Protein AF-A0AA38CRK3-F1 (afdb_monomer)

Structure (mmCIF, N/CA/C/O bac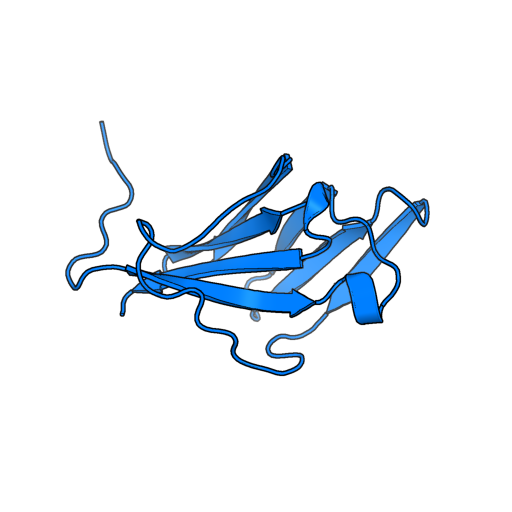kbone):
data_AF-A0AA38CRK3-F1
#
_entry.id   AF-A0AA38CRK3-F1
#
loop_
_atom_site.group_PDB
_atom_site.id
_atom_site.type_symbol
_atom_site.label_atom_id
_atom_site.label_alt_id
_atom_site.label_comp_id
_atom_site.label_asym_id
_atom_site.label_entity_id
_atom_site.label_seq_id
_atom_site.pdbx_PDB_ins_code
_atom_site.Cartn_x
_atom_site.Cartn_y
_atom_site.Cartn_z
_atom_site.occupancy
_atom_site.B_iso_or_equiv
_atom_site.auth_seq_id
_atom_site.auth_comp_id
_atom_site.auth_asym_id
_atom_site.auth_atom_id
_atom_site.pdbx_PDB_model_num
ATOM 1 N N . ARG A 1 1 ? -26.667 -2.660 0.470 1.00 48.31 1 ARG A N 1
ATOM 2 C CA . ARG A 1 1 ? -25.255 -2.665 0.014 1.00 48.31 1 ARG A CA 1
ATOM 3 C C . ARG A 1 1 ? -24.448 -1.988 1.113 1.00 48.31 1 ARG A C 1
ATOM 5 O O . ARG A 1 1 ? -24.746 -0.836 1.387 1.00 48.31 1 ARG A O 1
ATOM 12 N N . LYS A 1 2 ? -23.571 -2.709 1.824 1.00 52.59 2 LYS A N 1
ATOM 13 C CA . LYS A 1 2 ? -22.679 -2.096 2.822 1.00 52.59 2 LYS A CA 1
ATOM 14 C C . LYS A 1 2 ? -21.555 -1.408 2.053 1.00 52.59 2 LYS A C 1
ATOM 16 O O . LYS A 1 2 ? -20.955 -2.040 1.187 1.00 52.59 2 LYS A O 1
ATOM 21 N N . PHE A 1 3 ? -21.354 -0.128 2.303 1.00 59.59 3 PHE A N 1
ATOM 22 C CA . PHE A 1 3 ? -20.193 0.6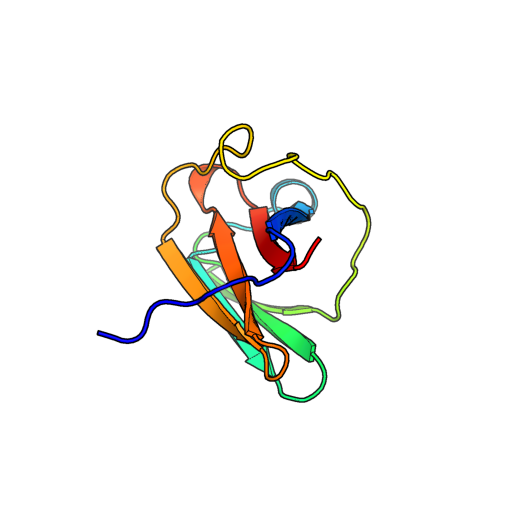08 1.822 1.00 59.59 3 PHE A CA 1
ATOM 23 C C . PHE A 1 3 ? -19.253 0.775 3.011 1.00 59.59 3 PHE A C 1
ATOM 25 O O . PHE A 1 3 ? -19.723 0.808 4.148 1.00 59.59 3 PHE A O 1
ATOM 32 N N . LEU A 1 4 ? -17.949 0.842 2.755 1.00 68.81 4 LEU A N 1
ATOM 33 C CA . LEU A 1 4 ? -17.019 1.320 3.769 1.00 68.81 4 LEU A CA 1
ATOM 34 C C . LEU A 1 4 ? -17.429 2.765 4.092 1.00 68.81 4 LEU A C 1
ATOM 36 O O . LEU A 1 4 ? -17.571 3.572 3.169 1.00 68.81 4 LEU A O 1
ATOM 40 N N . GLN A 1 5 ? -17.713 3.057 5.357 1.00 67.94 5 GLN A N 1
ATOM 41 C CA . GLN A 1 5 ? -18.172 4.369 5.798 1.00 67.94 5 GLN A CA 1
ATOM 42 C C . GLN A 1 5 ? -17.224 4.870 6.879 1.00 67.94 5 GLN A C 1
ATOM 44 O O . GLN A 1 5 ? -17.097 4.246 7.925 1.00 67.94 5 GLN A O 1
ATOM 49 N N . PHE A 1 6 ? -16.562 5.982 6.576 1.00 76.06 6 PHE A N 1
ATOM 50 C CA . PHE A 1 6 ? -15.698 6.711 7.492 1.00 76.06 6 PHE A CA 1
ATOM 51 C C . PHE A 1 6 ? -16.535 7.830 8.115 1.00 76.06 6 PHE A C 1
ATOM 53 O O . PHE A 1 6 ? -16.952 8.756 7.413 1.00 76.06 6 PHE A O 1
ATOM 60 N N . GLU A 1 7 ? -16.880 7.698 9.396 1.00 72.12 7 GLU A N 1
ATOM 61 C CA . GLU A 1 7 ? -17.863 8.562 10.076 1.00 72.12 7 GLU A CA 1
ATOM 62 C C . GLU A 1 7 ? -17.365 10.010 10.226 1.00 72.12 7 GLU A C 1
ATOM 64 O O . GLU A 1 7 ? -18.154 10.953 10.166 1.00 72.12 7 GLU A O 1
ATOM 69 N N . SER A 1 8 ? -16.048 10.195 10.348 1.00 76.62 8 SER A N 1
ATOM 70 C CA . SER A 1 8 ? -15.403 11.502 10.542 1.00 76.62 8 SER A CA 1
ATOM 71 C C . SER A 1 8 ? -14.822 12.100 9.252 1.00 76.62 8 SER A C 1
ATOM 73 O O . SER A 1 8 ? -14.205 13.162 9.288 1.00 76.62 8 SER A O 1
ATOM 75 N N . GLY A 1 9 ? -15.034 11.454 8.099 1.00 82.50 9 GLY A N 1
ATOM 76 C CA . GLY A 1 9 ? -14.255 11.706 6.882 1.00 82.50 9 GLY A CA 1
ATOM 77 C C . GLY A 1 9 ? -13.035 10.787 6.799 1.00 82.50 9 GLY A C 1
ATOM 78 O O . GLY A 1 9 ? -12.821 9.966 7.680 1.00 82.50 9 GLY A O 1
ATOM 79 N N . TYR A 1 10 ? -12.259 10.887 5.719 1.00 87.19 10 TYR A N 1
ATOM 80 C CA . TYR A 1 10 ? -11.104 10.014 5.505 1.00 87.19 10 TYR A CA 1
ATOM 81 C C . TYR A 1 10 ? -9.922 10.744 4.870 1.00 87.19 10 TYR A C 1
ATOM 83 O O . TYR A 1 10 ? -10.110 11.633 4.030 1.00 87.19 10 TYR A O 1
ATOM 91 N N . VAL A 1 11 ? -8.711 10.329 5.243 1.00 89.38 11 VAL A N 1
ATOM 92 C CA . VAL A 1 11 ? -7.439 10.788 4.671 1.00 89.38 11 VAL A CA 1
ATOM 93 C C . VAL A 1 11 ? -6.798 9.708 3.814 1.00 89.38 11 VAL A C 1
ATOM 95 O O . VAL A 1 11 ? -6.999 8.513 4.035 1.00 89.38 11 VAL A O 1
ATOM 98 N N . VAL A 1 12 ? -6.007 10.139 2.828 1.00 91.06 12 VAL A N 1
ATOM 99 C CA . VAL A 1 12 ? -5.109 9.249 2.091 1.00 91.06 12 VAL A CA 1
ATOM 100 C C . VAL A 1 12 ? -3.669 9.624 2.404 1.00 91.06 12 VAL A C 1
ATOM 102 O O . VAL A 1 12 ? -3.257 10.770 2.224 1.00 91.06 12 VAL A O 1
ATOM 105 N N . GLU A 1 13 ? -2.892 8.638 2.828 1.00 89.81 13 GLU A N 1
ATOM 106 C CA . GLU A 1 13 ? -1.489 8.806 3.193 1.00 89.81 13 GLU A CA 1
ATOM 107 C C . GLU A 1 13 ? -0.606 7.870 2.377 1.00 89.81 13 GLU A C 1
ATOM 109 O O . GLU A 1 13 ? -0.995 6.748 2.044 1.00 89.81 13 GLU A O 1
ATOM 114 N N . THR A 1 14 ? 0.612 8.305 2.071 1.00 89.69 14 THR A N 1
ATOM 115 C CA . THR A 1 14 ? 1.646 7.412 1.537 1.00 89.69 14 THR A CA 1
ATOM 116 C C . THR A 1 14 ? 2.373 6.722 2.694 1.00 89.69 14 THR A C 1
ATOM 118 O O . THR A 1 14 ? 3.116 7.356 3.441 1.00 89.69 14 THR A O 1
ATOM 121 N N . VAL A 1 15 ? 2.156 5.411 2.840 1.00 88.88 15 V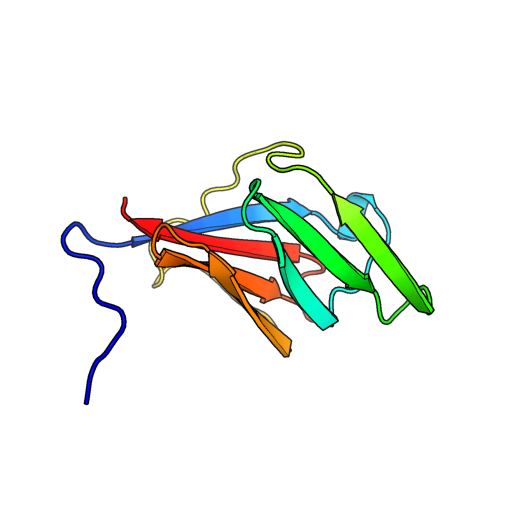AL A N 1
ATOM 122 C CA . VAL A 1 15 ? 2.790 4.562 3.870 1.00 88.88 15 VAL A CA 1
ATOM 123 C C . VAL A 1 15 ? 4.173 4.096 3.435 1.00 88.88 15 VAL A C 1
ATOM 125 O O . VAL A 1 15 ? 5.048 3.872 4.272 1.00 88.88 15 VAL A O 1
ATOM 128 N N . LEU A 1 16 ? 4.366 3.946 2.124 1.00 88.94 16 LEU A N 1
ATOM 129 C CA . LEU A 1 16 ? 5.625 3.520 1.536 1.00 88.94 16 LEU A CA 1
ATOM 130 C C . LEU A 1 16 ? 5.849 4.204 0.192 1.00 88.94 16 LEU A C 1
ATOM 132 O O . LEU A 1 16 ? 5.029 4.076 -0.717 1.00 88.94 16 LEU A O 1
ATOM 136 N N . GLU A 1 17 ? 7.000 4.852 0.053 1.00 88.56 17 GLU A N 1
ATOM 137 C CA . GLU A 1 17 ? 7.532 5.298 -1.233 1.00 88.56 17 GLU A CA 1
ATOM 138 C C . GLU A 1 17 ? 8.375 4.175 -1.842 1.00 88.56 17 GLU A C 1
ATOM 140 O O . GLU A 1 17 ? 9.573 4.043 -1.588 1.00 88.56 17 GLU A O 1
ATOM 145 N N . GLY A 1 18 ? 7.741 3.339 -2.652 1.00 86.00 18 GLY A N 1
ATOM 146 C CA . GLY A 1 18 ? 8.389 2.215 -3.314 1.00 86.00 18 GLY A CA 1
ATOM 147 C C . GLY A 1 18 ? 9.485 2.618 -4.302 1.00 86.00 18 GLY A C 1
ATOM 148 O O . GLY A 1 18 ? 10.431 1.858 -4.490 1.00 86.00 18 GLY A O 1
ATOM 149 N N . SER A 1 19 ? 9.452 3.838 -4.844 1.00 85.75 19 SER A N 1
ATOM 150 C CA . SER A 1 19 ? 10.544 4.396 -5.658 1.00 85.75 19 SER A CA 1
ATOM 151 C C . SER A 1 19 ? 11.889 4.439 -4.918 1.00 85.75 19 SER A C 1
ATOM 153 O O . SER A 1 19 ? 12.926 4.193 -5.531 1.00 85.75 19 SER A O 1
ATOM 155 N N . LYS A 1 20 ? 11.890 4.667 -3.595 1.00 84.38 20 LYS A N 1
ATOM 156 C CA . LYS A 1 20 ? 13.107 4.646 -2.758 1.00 84.38 20 LYS A CA 1
ATOM 157 C C . LYS A 1 20 ? 13.675 3.240 -2.571 1.00 84.38 20 LYS A C 1
ATOM 159 O O . LYS A 1 20 ? 14.865 3.093 -2.311 1.00 84.38 20 LYS A O 1
ATOM 164 N N . LEU A 1 21 ? 12.825 2.223 -2.686 1.00 83.44 21 LEU A N 1
ATOM 165 C CA . LEU A 1 21 ? 13.185 0.815 -2.520 1.00 83.44 21 LEU A CA 1
ATOM 166 C C . LEU A 1 21 ? 13.309 0.071 -3.858 1.00 83.44 21 LEU A C 1
ATOM 168 O O . LEU A 1 21 ? 13.693 -1.094 -3.867 1.00 83.44 21 LEU A O 1
ATOM 172 N N . GLY A 1 22 ? 12.997 0.735 -4.975 1.00 87.81 22 GLY A N 1
ATOM 173 C CA . GLY A 1 22 ? 12.985 0.134 -6.305 1.00 87.81 22 GLY A CA 1
ATOM 174 C C . GLY A 1 22 ? 11.903 -0.931 -6.488 1.00 87.81 22 GLY A C 1
ATOM 175 O O . GLY A 1 22 ? 12.136 -1.877 -7.235 1.00 87.81 22 GLY A O 1
ATOM 176 N N . ILE A 1 23 ? 10.760 -0.801 -5.806 1.00 90.56 23 ILE A N 1
ATOM 177 C CA . ILE A 1 23 ? 9.671 -1.790 -5.850 1.00 90.56 23 ILE A CA 1
ATOM 178 C C . ILE A 1 23 ? 8.518 -1.337 -6.750 1.00 90.56 23 ILE A C 1
ATOM 180 O O . ILE A 1 23 ? 8.184 -0.150 -6.786 1.00 90.56 23 ILE A O 1
ATOM 184 N N . ASP A 1 24 ? 7.872 -2.293 -7.419 1.00 94.62 24 ASP A N 1
ATOM 185 C CA . ASP A 1 24 ? 6.625 -2.087 -8.162 1.00 94.62 24 ASP A CA 1
ATOM 186 C C . ASP A 1 24 ? 5.480 -2.896 -7.519 1.00 94.62 24 ASP A C 1
ATOM 188 O O . ASP A 1 24 ? 5.315 -4.094 -7.807 1.00 94.62 24 ASP A O 1
ATOM 192 N N . PRO A 1 25 ? 4.706 -2.284 -6.599 1.00 95.69 25 PRO A N 1
ATOM 193 C CA . PRO A 1 25 ? 3.726 -3.005 -5.808 1.00 95.69 25 PRO A CA 1
ATOM 194 C C . PRO A 1 25 ? 2.536 -3.436 -6.669 1.00 95.69 25 PRO A C 1
ATOM 196 O O . PRO A 1 25 ? 1.863 -2.621 -7.303 1.00 95.69 25 PRO A O 1
ATOM 199 N N . TYR A 1 26 ? 2.238 -4.733 -6.645 1.00 96.62 26 TYR A N 1
ATOM 200 C CA . TYR A 1 26 ? 1.108 -5.321 -7.360 1.00 96.62 26 TYR A CA 1
ATOM 201 C C . TYR A 1 26 ? -0.077 -5.598 -6.434 1.00 96.62 26 TYR A C 1
ATOM 203 O O . TYR A 1 26 ? -1.198 -5.177 -6.705 1.00 96.62 26 TYR A O 1
ATOM 211 N N . THR A 1 27 ? 0.170 -6.305 -5.332 1.00 95.81 27 THR A N 1
ATOM 212 C CA . THR A 1 27 ? -0.832 -6.585 -4.298 1.00 95.81 27 THR A CA 1
ATOM 213 C C . THR A 1 27 ? -0.208 -6.497 -2.914 1.00 95.81 27 THR A C 1
ATOM 215 O O . THR A 1 27 ? 1.017 -6.551 -2.778 1.00 95.81 27 THR A O 1
ATOM 218 N N . ILE A 1 28 ? -1.058 -6.346 -1.904 1.00 95.69 28 ILE A N 1
ATOM 219 C CA . ILE A 1 28 ? -0.682 -6.168 -0.504 1.00 95.69 28 ILE A CA 1
ATOM 220 C C . ILE A 1 28 ? -1.534 -7.110 0.332 1.00 95.69 28 ILE A C 1
ATOM 222 O O . ILE A 1 28 ? -2.724 -7.238 0.066 1.00 95.69 28 ILE A O 1
ATOM 226 N N . GLU A 1 29 ? -0.939 -7.700 1.358 1.00 95.94 29 GLU A N 1
ATOM 227 C CA . GLU A 1 29 ? -1.649 -8.310 2.477 1.00 95.94 29 GLU A CA 1
ATOM 228 C C . GLU A 1 29 ? -1.188 -7.660 3.776 1.00 95.94 29 GLU A C 1
ATOM 230 O O . GLU A 1 29 ? -0.005 -7.350 3.926 1.00 95.94 29 GLU A O 1
ATOM 235 N N . VAL A 1 30 ? -2.121 -7.442 4.699 1.00 94.25 30 VAL A N 1
ATOM 236 C CA . VAL A 1 30 ? -1.836 -6.926 6.038 1.00 94.25 30 VAL A CA 1
ATOM 237 C C . VAL A 1 30 ? -2.058 -8.050 7.037 1.00 94.25 30 VAL A C 1
ATOM 239 O O . VAL A 1 30 ? -3.090 -8.721 7.016 1.00 94.25 30 VAL A O 1
ATOM 242 N N . SER A 1 31 ? -1.066 -8.316 7.876 1.00 91.88 31 SER A N 1
ATOM 243 C CA . SER A 1 31 ? -1.183 -9.306 8.942 1.00 91.88 31 SER A CA 1
ATOM 244 C C . SER A 1 31 ? -1.871 -8.707 10.179 1.00 91.88 31 SER A C 1
ATOM 246 O O . SER A 1 31 ? -1.910 -7.485 10.333 1.00 91.88 31 SER A O 1
ATOM 248 N N . PRO A 1 32 ? -2.401 -9.538 11.100 1.00 88.69 32 PRO A N 1
ATOM 249 C CA . PRO A 1 32 ? -3.080 -9.048 12.308 1.00 88.69 32 PRO A CA 1
ATOM 250 C C . PRO A 1 32 ? -2.208 -8.193 13.246 1.00 88.69 32 PRO A C 1
ATOM 252 O O . PRO A 1 32 ? -2.723 -7.415 14.042 1.00 88.69 32 PRO A O 1
ATOM 255 N N . ASP A 1 33 ? -0.885 -8.340 13.178 1.00 87.81 33 ASP A N 1
ATOM 256 C CA . ASP A 1 33 ? 0.100 -7.517 13.895 1.00 87.81 33 ASP A CA 1
ATOM 257 C C . ASP A 1 33 ? 0.495 -6.235 13.134 1.00 87.81 33 ASP A C 1
ATOM 259 O O . ASP A 1 33 ? 1.307 -5.451 13.625 1.00 87.81 33 ASP A O 1
ATOM 263 N N . GLY A 1 34 ? -0.106 -5.990 11.967 1.00 87.12 34 GLY A N 1
ATOM 264 C CA . GLY A 1 34 ? 0.068 -4.781 11.168 1.00 87.12 34 GLY A CA 1
ATOM 265 C C . GLY A 1 34 ? 1.244 -4.811 10.192 1.00 87.12 34 GLY A C 1
ATOM 266 O O . GLY A 1 34 ? 1.533 -3.779 9.585 1.00 87.12 34 GLY A O 1
ATOM 267 N N . GLU A 1 35 ? 1.931 -5.944 10.008 1.00 92.25 35 GLU A N 1
ATOM 268 C CA . GLU A 1 35 ? 2.946 -6.064 8.955 1.00 92.25 35 GLU A CA 1
ATOM 269 C C . GLU A 1 35 ? 2.303 -6.096 7.563 1.00 92.25 35 GLU A C 1
ATOM 271 O O . GLU A 1 35 ? 1.214 -6.628 7.354 1.00 92.25 35 GLU A O 1
ATOM 276 N N . LEU 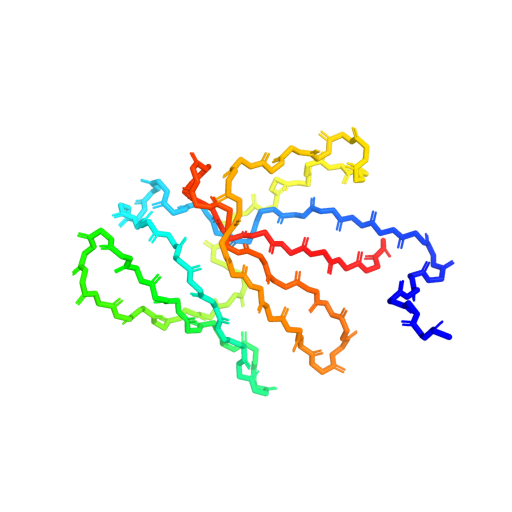A 1 36 ? 3.005 -5.533 6.581 1.00 92.50 36 LEU A N 1
ATOM 277 C CA . LEU A 1 36 ? 2.613 -5.559 5.179 1.00 92.50 36 LEU A CA 1
ATOM 278 C C . LEU A 1 36 ? 3.466 -6.569 4.417 1.00 92.50 36 LEU A C 1
ATOM 280 O O . LEU A 1 36 ? 4.697 -6.489 4.411 1.00 92.50 36 LEU A O 1
ATOM 284 N N . LEU A 1 37 ? 2.798 -7.480 3.721 1.00 95.19 37 LEU A N 1
ATOM 285 C CA . LEU A 1 37 ? 3.369 -8.350 2.703 1.00 95.19 37 LEU A CA 1
ATOM 286 C C . LEU A 1 37 ? 3.050 -7.755 1.335 1.00 95.19 37 LEU A C 1
ATOM 288 O O . LEU A 1 37 ? 1.886 -7.635 0.963 1.00 95.19 37 LEU A O 1
ATOM 292 N N . ILE A 1 38 ? 4.075 -7.378 0.580 1.00 95.00 38 ILE A N 1
ATOM 293 C CA . ILE A 1 38 ? 3.927 -6.715 -0.717 1.00 95.00 38 ILE A CA 1
ATOM 294 C C . ILE A 1 38 ? 4.461 -7.642 -1.795 1.00 95.00 38 ILE A C 1
ATOM 296 O O . ILE A 1 38 ? 5.626 -8.040 -1.750 1.00 95.00 38 ILE A O 1
ATOM 300 N N . LEU A 1 39 ? 3.623 -7.953 -2.782 1.00 96.25 39 LEU A N 1
ATOM 301 C CA . LEU A 1 39 ? 4.077 -8.586 -4.012 1.00 96.25 3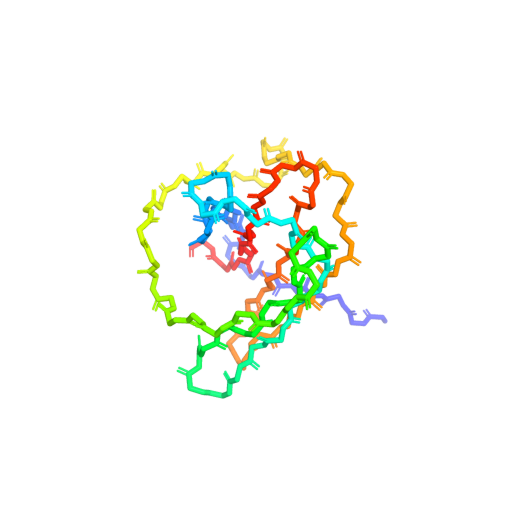9 LEU A CA 1
ATOM 302 C C . LEU A 1 39 ? 4.686 -7.514 -4.913 1.00 96.25 39 LEU A C 1
ATOM 304 O O . LEU A 1 39 ? 3.962 -6.670 -5.447 1.00 96.25 39 LEU A O 1
ATOM 308 N N . ASP A 1 40 ? 6.000 -7.565 -5.086 1.00 94.88 40 ASP A N 1
ATOM 309 C CA . ASP A 1 40 ? 6.728 -6.681 -5.985 1.00 94.88 40 ASP A CA 1
ATOM 310 C C . ASP A 1 40 ? 6.915 -7.373 -7.337 1.00 94.88 40 ASP A C 1
ATOM 312 O O . ASP A 1 40 ? 7.683 -8.328 -7.501 1.00 94.88 40 ASP A O 1
ATOM 316 N N . SER A 1 41 ? 6.154 -6.887 -8.316 1.00 93.56 41 SER A N 1
ATOM 317 C CA . SER A 1 41 ? 6.105 -7.492 -9.644 1.00 93.56 41 SER A CA 1
ATOM 318 C C . SER A 1 41 ? 7.332 -7.190 -10.502 1.00 93.56 41 SER A C 1
ATOM 320 O O . SER A 1 41 ? 7.603 -7.941 -11.437 1.00 93.56 41 SER A O 1
ATOM 322 N N . GLN A 1 42 ? 8.103 -6.149 -10.178 1.00 91.88 42 GLN A N 1
ATOM 323 C CA . GLN A 1 42 ? 9.310 -5.797 -10.924 1.00 91.88 42 GLN A CA 1
ATOM 324 C C . GLN A 1 42 ? 10.507 -6.646 -10.485 1.00 91.88 42 GLN A C 1
ATOM 326 O O . GLN A 1 42 ? 11.320 -7.043 -11.326 1.00 91.88 42 GLN A O 1
ATOM 331 N N . ASN A 1 43 ? 10.598 -6.954 -9.189 1.00 93.25 43 ASN A N 1
ATOM 332 C CA . ASN A 1 43 ? 11.709 -7.718 -8.614 1.00 93.25 43 ASN A CA 1
ATOM 333 C C . ASN A 1 43 ? 11.406 -9.214 -8.419 1.00 93.25 43 ASN A C 1
ATOM 335 O O . ASN A 1 43 ? 12.269 -9.953 -7.943 1.00 93.25 43 ASN A O 1
ATOM 339 N N . ASN A 1 44 ? 10.222 -9.686 -8.833 1.00 93.81 44 ASN A N 1
ATOM 340 C CA . ASN A 1 44 ? 9.786 -11.086 -8.732 1.00 93.81 44 ASN A CA 1
ATOM 341 C C . ASN A 1 44 ? 9.901 -11.659 -7.306 1.00 93.81 44 ASN A C 1
ATOM 343 O O . ASN A 1 44 ? 10.289 -12.816 -7.121 1.00 93.81 44 ASN A O 1
ATOM 347 N N . ASN A 1 45 ? 9.596 -10.856 -6.287 1.00 95.25 45 ASN A N 1
ATOM 348 C CA . ASN A 1 45 ? 9.715 -11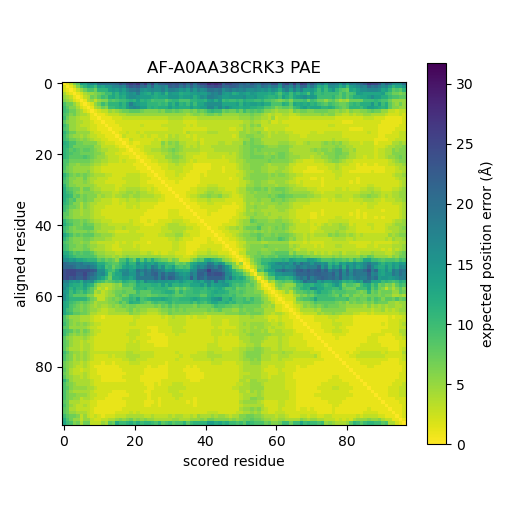.246 -4.885 1.00 95.25 45 ASN A CA 1
ATOM 349 C C . ASN A 1 45 ? 8.534 -10.742 -4.037 1.00 95.25 45 ASN A C 1
ATOM 351 O O . ASN A 1 45 ? 7.660 -10.004 -4.494 1.00 95.25 45 ASN A O 1
ATOM 355 N N . ILE A 1 46 ? 8.502 -11.196 -2.783 1.00 94.62 46 ILE A N 1
ATOM 356 C CA . ILE A 1 46 ? 7.576 -10.711 -1.758 1.00 94.62 46 ILE A CA 1
ATOM 357 C C . ILE A 1 46 ? 8.408 -10.030 -0.677 1.00 94.62 46 ILE A C 1
ATOM 359 O O . ILE A 1 46 ? 9.334 -10.638 -0.134 1.00 94.62 46 ILE A O 1
ATOM 363 N N . LEU A 1 47 ? 8.078 -8.780 -0.364 1.00 92.19 47 LEU A N 1
ATOM 364 C CA . LEU A 1 47 ? 8.697 -8.027 0.721 1.00 92.19 47 LEU A CA 1
ATOM 365 C C . LEU A 1 47 ? 7.789 -8.059 1.945 1.00 92.19 47 LEU A C 1
ATOM 367 O O . LEU A 1 47 ? 6.574 -7.938 1.819 1.00 92.19 47 LEU A O 1
ATOM 371 N N . ARG A 1 48 ? 8.391 -8.178 3.129 1.00 92.12 48 ARG A N 1
ATOM 372 C CA . ARG A 1 48 ? 7.699 -8.027 4.412 1.00 92.12 48 ARG A CA 1
ATOM 373 C C . ARG A 1 48 ? 8.211 -6.780 5.112 1.00 92.12 48 ARG A C 1
ATOM 375 O O . ARG A 1 48 ? 9.422 -6.619 5.246 1.00 92.12 48 ARG A O 1
ATOM 382 N N . LEU A 1 49 ? 7.298 -5.910 5.520 1.00 87.75 49 LEU A N 1
ATOM 383 C CA . LEU A 1 49 ? 7.588 -4.570 6.014 1.00 87.75 49 LEU A CA 1
ATOM 384 C C . LEU A 1 49 ? 6.723 -4.257 7.237 1.00 87.75 49 LEU A C 1
ATOM 386 O O . LEU A 1 49 ? 5.530 -4.533 7.223 1.00 87.75 49 LEU A O 1
ATOM 390 N N . THR A 1 50 ? 7.297 -3.628 8.260 1.00 84.88 50 THR A N 1
ATOM 391 C CA . THR A 1 50 ? 6.555 -3.157 9.442 1.00 84.88 50 THR A CA 1
ATOM 392 C C . THR A 1 50 ? 6.308 -1.647 9.316 1.00 84.88 50 THR A C 1
ATOM 394 O O . THR A 1 50 ? 7.271 -0.877 9.358 1.00 84.88 50 THR A O 1
ATOM 397 N N . PRO A 1 51 ? 5.062 -1.179 9.125 1.00 74.06 51 PRO A N 1
ATOM 398 C CA . PRO A 1 51 ? 4.746 0.247 9.091 1.00 74.06 51 PRO A CA 1
ATOM 399 C C . PRO A 1 51 ? 4.923 0.928 10.462 1.00 74.06 51 PRO A C 1
ATOM 401 O O . PRO A 1 51 ? 4.782 0.273 11.493 1.00 74.06 51 PRO A O 1
ATOM 404 N N . PRO A 1 52 ? 5.135 2.257 10.498 1.00 66.56 52 PRO A N 1
ATOM 405 C CA . PRO A 1 52 ? 5.370 3.140 9.359 1.00 66.56 52 PRO A CA 1
ATOM 406 C C . PRO A 1 52 ? 6.864 3.199 9.007 1.00 66.56 52 PRO A C 1
ATOM 408 O O . PRO A 1 52 ? 7.705 3.503 9.847 1.00 66.56 52 PRO A O 1
ATOM 411 N N . LEU A 1 53 ? 7.207 2.994 7.735 1.00 64.94 53 LEU A N 1
ATOM 412 C CA . LEU A 1 53 ? 8.600 3.014 7.265 1.00 64.94 53 LEU A CA 1
ATOM 413 C C . LEU A 1 53 ? 9.129 4.421 6.919 1.00 64.94 53 LEU A C 1
ATOM 415 O O . LEU A 1 53 ? 10.131 4.536 6.219 1.00 64.94 53 LEU A O 1
ATOM 419 N N . SER A 1 54 ? 8.504 5.479 7.459 1.00 59.09 54 SER A N 1
ATOM 420 C CA . SER A 1 54 ? 8.712 6.915 7.154 1.00 59.09 54 SER A CA 1
ATOM 421 C C . SER A 1 54 ? 8.236 7.350 5.748 1.00 59.09 54 SER A C 1
ATOM 423 O O . SER A 1 54 ? 8.437 6.627 4.781 1.00 59.09 54 SER A O 1
ATOM 425 N N . CYS A 1 55 ? 7.616 8.516 5.519 1.00 60.16 55 CYS A N 1
ATOM 426 C CA . CYS A 1 55 ? 7.021 9.517 6.412 1.00 60.16 55 CYS A CA 1
ATOM 427 C C . CYS A 1 55 ? 5.960 10.339 5.646 1.00 60.16 55 CYS A C 1
ATOM 429 O O . CYS A 1 55 ? 6.278 11.270 4.911 1.00 60.16 55 CYS A O 1
ATOM 431 N N . CYS A 1 56 ? 4.691 10.031 5.900 1.00 63.50 56 CYS A N 1
ATOM 432 C CA . CYS A 1 56 ? 3.671 11.048 6.155 1.00 63.50 56 CYS A CA 1
ATOM 433 C C . CYS A 1 56 ? 3.470 12.137 5.081 1.00 63.50 56 CYS A C 1
ATOM 435 O O . CYS A 1 56 ? 3.201 13.289 5.431 1.00 63.50 56 CYS A O 1
ATOM 437 N N . HIS A 1 57 ? 3.549 11.806 3.785 1.00 63.88 57 HIS A N 1
ATOM 438 C CA . HIS A 1 57 ? 2.857 12.640 2.803 1.00 63.88 57 HIS A CA 1
ATOM 439 C C . HIS A 1 57 ? 1.367 12.333 2.929 1.00 63.88 57 HIS A C 1
ATOM 441 O O . HIS A 1 57 ? 0.886 11.292 2.477 1.00 63.88 57 HIS A O 1
ATOM 447 N N . VAL A 1 58 ? 0.668 13.216 3.638 1.00 67.94 58 VAL A N 1
ATOM 448 C CA . VAL A 1 58 ? -0.785 13.271 3.593 1.00 67.94 58 VAL A CA 1
ATOM 449 C C . VAL A 1 58 ? -1.115 13.901 2.249 1.00 67.94 58 VAL A C 1
ATOM 451 O O . VAL A 1 58 ? -0.956 15.106 2.064 1.00 67.94 58 VAL A O 1
ATOM 454 N N . ASP A 1 59 ? -1.573 13.081 1.307 1.00 72.69 59 ASP A N 1
ATOM 455 C CA . ASP A 1 59 ? -2.055 13.536 -0.002 1.00 72.69 59 ASP A CA 1
ATOM 456 C C . ASP A 1 59 ? -3.329 14.393 0.122 1.00 72.69 59 ASP A C 1
ATOM 458 O O . ASP A 1 59 ? -3.831 14.959 -0.851 1.00 72.69 59 ASP A O 1
ATOM 462 N N . GLY A 1 60 ? -3.845 14.497 1.346 1.00 74.00 60 GLY A N 1
ATOM 463 C CA . GLY A 1 60 ? -4.994 15.285 1.720 1.00 74.00 60 GLY A CA 1
ATOM 464 C C . GLY A 1 60 ? -6.258 14.454 1.660 1.00 74.00 60 GLY A C 1
ATOM 465 O O . GLY A 1 60 ? -6.268 13.230 1.833 1.00 74.00 60 GLY A O 1
ATOM 466 N N . ARG A 1 61 ? -7.360 15.155 1.418 1.00 78.38 61 ARG A N 1
ATOM 467 C CA . ARG A 1 61 ? -8.648 14.511 1.236 1.00 78.38 61 ARG A CA 1
ATOM 468 C C . ARG A 1 61 ? -8.657 13.718 -0.076 1.00 78.38 61 ARG A C 1
ATOM 470 O O . ARG A 1 61 ? -7.897 13.999 -0.995 1.00 78.38 61 ARG A O 1
ATOM 477 N N . PRO A 1 62 ? -9.591 12.783 -0.245 1.00 70.81 62 PRO A N 1
ATOM 478 C CA . PRO A 1 62 ? -9.650 11.857 -1.386 1.00 70.81 62 PRO A CA 1
ATOM 479 C C . PRO A 1 62 ? -9.796 12.555 -2.738 1.00 70.81 62 PRO A C 1
ATOM 481 O O . PRO A 1 62 ? -9.338 12.067 -3.763 1.00 70.81 62 PRO A O 1
ATOM 484 N N . LYS A 1 63 ? -10.438 13.728 -2.730 1.00 76.31 63 LYS A N 1
ATOM 485 C CA . LYS A 1 63 ? -10.568 14.616 -3.893 1.00 76.31 63 LYS A CA 1
ATOM 486 C C . LYS A 1 63 ? -9.229 15.207 -4.353 1.00 76.31 63 LYS A C 1
ATOM 488 O O . LYS A 1 63 ? -9.110 15.602 -5.513 1.00 76.31 63 LYS A O 1
ATOM 493 N N . ASP A 1 64 ? -8.248 15.260 -3.462 1.00 82.88 64 ASP A N 1
ATOM 494 C CA . ASP A 1 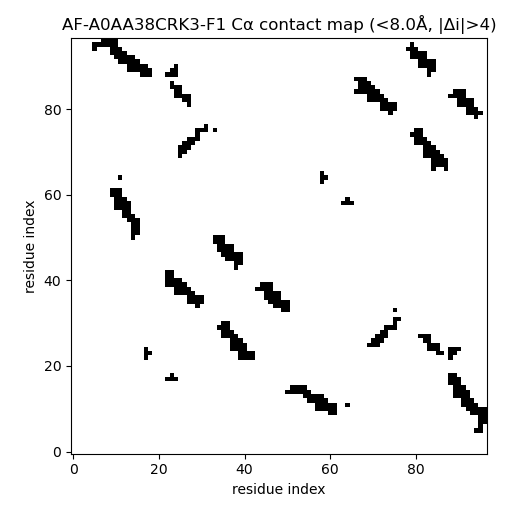64 ? -6.911 15.805 -3.682 1.00 82.88 64 ASP A CA 1
ATOM 495 C C . ASP A 1 64 ? -5.915 14.664 -3.934 1.00 82.88 64 ASP A C 1
ATOM 497 O O . ASP A 1 64 ? -5.064 14.782 -4.815 1.00 82.88 64 ASP A O 1
ATOM 501 N N . ALA A 1 65 ? -6.122 13.512 -3.285 1.00 85.19 65 ALA A N 1
ATOM 502 C CA . ALA A 1 65 ? -5.375 12.291 -3.542 1.00 85.19 65 ALA A CA 1
ATOM 503 C C . ALA A 1 65 ? -5.459 11.862 -5.016 1.00 85.19 65 ALA A C 1
ATOM 505 O O . ALA A 1 65 ? -6.505 11.927 -5.677 1.00 85.19 65 ALA A O 1
ATOM 506 N N . ARG A 1 66 ? -4.322 11.424 -5.555 1.00 88.25 66 ARG A N 1
ATOM 507 C CA . ARG A 1 66 ? -4.212 10.896 -6.916 1.00 88.25 66 ARG A CA 1
ATOM 508 C C . ARG A 1 66 ? -3.633 9.494 -6.846 1.00 88.25 66 ARG A C 1
ATOM 510 O O . ARG A 1 66 ? -2.537 9.302 -6.331 1.00 88.25 66 ARG A O 1
ATOM 517 N N . PHE A 1 67 ? -4.395 8.540 -7.365 1.00 91.75 67 PHE A N 1
ATOM 518 C CA . PHE A 1 67 ? -3.930 7.186 -7.643 1.00 91.75 67 PHE A CA 1
ATOM 519 C C . PHE A 1 67 ? -3.560 7.082 -9.120 1.00 91.75 67 PHE A C 1
ATOM 521 O O . PHE A 1 67 ? -4.135 7.779 -9.961 1.00 91.75 67 PHE A O 1
ATOM 528 N N . ASN A 1 68 ? -2.636 6.188 -9.437 1.00 94.56 68 ASN A N 1
ATOM 529 C CA . ASN A 1 68 ? -2.140 5.944 -10.774 1.00 94.56 68 ASN A CA 1
ATOM 530 C C . ASN A 1 68 ? -2.029 4.432 -11.024 1.00 94.56 68 ASN A C 1
ATOM 532 O O . ASN A 1 68 ? -1.112 3.761 -10.553 1.00 94.56 68 ASN A O 1
ATOM 536 N N . HIS A 1 69 ? -2.999 3.897 -11.772 1.00 95.75 69 HIS A N 1
ATOM 537 C CA . HIS A 1 69 ? -3.136 2.465 -12.062 1.00 95.75 69 HIS A CA 1
ATOM 538 C C . HIS A 1 69 ? -2.994 1.551 -10.822 1.00 95.75 69 HIS A C 1
ATOM 540 O O . HIS A 1 69 ? -2.170 0.635 -10.843 1.00 95.75 69 HIS A O 1
ATOM 546 N N . PRO A 1 70 ? -3.783 1.758 -9.748 1.00 96.50 70 PRO A N 1
ATOM 547 C CA . PRO A 1 70 ? -3.734 0.876 -8.589 1.00 96.50 70 PRO A CA 1
ATOM 548 C C . PRO A 1 70 ? -4.175 -0.546 -8.965 1.00 96.50 70 PRO A C 1
ATOM 550 O O . PRO A 1 70 ? -5.115 -0.716 -9.748 1.00 96.50 70 PRO A O 1
ATOM 553 N N . LYS A 1 71 ? -3.509 -1.565 -8.411 1.00 96.75 71 LYS A N 1
ATOM 554 C CA . LYS A 1 71 ? -3.738 -2.974 -8.794 1.00 96.75 71 LYS A CA 1
ATOM 555 C C . LYS A 1 71 ? -4.327 -3.856 -7.701 1.00 96.75 71 LYS A C 1
ATOM 557 O O . LYS A 1 71 ? -5.152 -4.714 -8.008 1.00 96.75 71 LYS A O 1
ATOM 562 N N . GLY A 1 72 ? -3.935 -3.649 -6.450 1.00 96.56 72 GLY A N 1
ATOM 563 C CA . GLY A 1 72 ? -4.363 -4.471 -5.321 1.00 96.56 72 GLY A CA 1
ATOM 564 C C . GLY A 1 72 ? -4.682 -3.629 -4.097 1.00 96.56 72 GLY A C 1
ATOM 565 O O . GLY A 1 72 ? -4.209 -2.498 -3.970 1.00 96.56 72 GLY A O 1
ATOM 566 N N . PHE A 1 73 ? -5.492 -4.181 -3.199 1.00 97.12 73 PHE A N 1
ATOM 567 C CA . PHE A 1 73 ? -5.778 -3.574 -1.908 1.00 97.12 73 PHE A CA 1
ATOM 568 C C . PHE A 1 73 ? -6.047 -4.642 -0.847 1.00 97.12 73 PHE A C 1
ATOM 570 O O . PHE A 1 73 ? -6.429 -5.762 -1.179 1.00 97.12 73 PHE A O 1
ATOM 577 N N . THR A 1 74 ? -5.898 -4.264 0.416 1.00 95.94 74 THR A N 1
ATOM 578 C CA . THR A 1 74 ? -6.285 -5.065 1.582 1.00 95.94 74 THR A CA 1
ATOM 579 C C . THR A 1 74 ? -6.856 -4.157 2.673 1.00 95.94 74 THR A C 1
ATOM 581 O O . THR A 1 74 ? -6.794 -2.931 2.548 1.00 95.94 74 THR A O 1
ATOM 584 N N . ILE A 1 75 ? -7.461 -4.737 3.707 1.00 93.88 75 ILE A N 1
ATOM 585 C CA . ILE A 1 75 ? -8.110 -4.011 4.803 1.00 93.88 75 ILE A CA 1
ATOM 586 C C . ILE A 1 75 ? -7.605 -4.589 6.124 1.00 93.88 75 ILE A C 1
ATOM 588 O O . ILE A 1 75 ? -7.622 -5.807 6.287 1.00 93.88 75 ILE A O 1
ATOM 592 N N . ASP A 1 76 ? -7.160 -3.732 7.044 1.00 91.88 76 ASP A N 1
ATOM 593 C CA . ASP A 1 76 ? -6.771 -4.166 8.390 1.00 91.88 76 ASP A CA 1
ATOM 594 C C . ASP A 1 76 ? -7.981 -4.318 9.332 1.00 91.88 76 ASP A C 1
ATOM 596 O O . ASP A 1 76 ? -9.101 -3.904 9.023 1.00 91.88 76 ASP A O 1
ATOM 600 N N . ASP A 1 77 ? -7.761 -4.887 10.519 1.00 90.00 77 ASP A N 1
ATOM 601 C CA . ASP A 1 77 ? -8.821 -5.100 11.519 1.00 90.00 77 ASP A CA 1
ATOM 602 C C . ASP A 1 77 ? -9.425 -3.791 12.064 1.00 90.00 77 ASP A C 1
ATOM 604 O O . ASP A 1 77 ? -10.500 -3.800 12.665 1.00 90.00 77 ASP A O 1
ATOM 608 N N . SER A 1 78 ? -8.752 -2.657 11.844 1.00 88.00 78 SER A N 1
ATOM 609 C CA . SER A 1 78 ? -9.243 -1.320 12.197 1.00 88.00 78 SER A CA 1
ATOM 610 C C . SER A 1 78 ? -10.045 -0.668 11.064 1.00 88.00 78 SER A C 1
ATOM 612 O O . SER A 1 78 ? -10.552 0.436 11.237 1.00 88.00 78 SER A O 1
ATOM 614 N N . GLY A 1 79 ? -10.186 -1.337 9.916 1.00 89.50 79 GLY A N 1
ATOM 615 C CA . GLY A 1 79 ? -10.912 -0.835 8.753 1.00 89.50 79 GLY A CA 1
ATOM 616 C C . GLY A 1 79 ? -10.104 0.096 7.846 1.00 89.50 79 GLY A C 1
ATOM 617 O O . GLY A 1 79 ? -10.680 0.663 6.915 1.00 89.50 79 GLY A O 1
ATOM 618 N N . ASN A 1 80 ? -8.792 0.245 8.059 1.00 90.69 80 ASN A N 1
ATOM 619 C CA . ASN A 1 80 ? -7.947 0.999 7.138 1.00 90.69 80 ASN A CA 1
ATOM 620 C C . ASN A 1 80 ? -7.728 0.201 5.852 1.00 90.69 80 ASN A C 1
ATOM 622 O O . ASN A 1 80 ? -7.436 -0.993 5.891 1.00 90.69 80 ASN A O 1
ATOM 626 N N . VAL A 1 81 ? -7.796 0.875 4.706 1.00 93.31 81 VAL A N 1
ATOM 627 C CA . VAL A 1 81 ? -7.555 0.269 3.393 1.00 93.31 81 VAL A CA 1
ATOM 628 C C . VAL A 1 81 ? -6.136 0.568 2.943 1.00 93.31 81 VAL A C 1
ATOM 630 O O . VAL A 1 81 ? -5.765 1.729 2.805 1.00 93.31 81 VAL A O 1
ATOM 633 N N . TYR A 1 82 ? -5.364 -0.465 2.635 1.00 94.00 82 TYR A N 1
ATOM 634 C CA . TYR A 1 82 ? -4.038 -0.340 2.037 1.00 94.00 82 TYR A CA 1
ATOM 635 C C . TYR A 1 82 ? -4.132 -0.617 0.541 1.00 94.00 82 TYR A C 1
ATOM 637 O O . TYR A 1 82 ? -4.720 -1.617 0.149 1.00 94.00 82 TYR A O 1
ATOM 645 N N . VAL A 1 83 ? -3.564 0.247 -0.298 1.00 95.50 83 VAL A N 1
ATOM 646 C CA . VAL A 1 83 ? -3.669 0.187 -1.763 1.00 95.50 83 VAL A CA 1
ATOM 647 C C . VAL A 1 83 ? -2.279 0.164 -2.391 1.00 95.50 83 VAL A C 1
ATOM 649 O O . VAL A 1 83 ? -1.431 0.996 -2.065 1.00 95.50 83 VAL A O 1
ATOM 652 N N . ALA A 1 84 ? -2.059 -0.771 -3.317 1.00 96.38 84 ALA A N 1
ATOM 653 C CA . ALA A 1 84 ? -0.885 -0.818 -4.179 1.00 96.38 84 ALA A CA 1
ATOM 654 C C . ALA A 1 84 ? -1.101 0.146 -5.344 1.00 96.38 84 ALA A C 1
ATOM 656 O O . ALA A 1 84 ? -1.818 -0.168 -6.297 1.00 96.38 84 ALA A O 1
ATOM 657 N N . ASP A 1 85 ? -0.502 1.326 -5.245 1.00 95.56 85 ASP A N 1
ATOM 658 C CA . ASP A 1 85 ? -0.583 2.396 -6.232 1.00 95.56 85 ASP A CA 1
ATOM 659 C C . ASP A 1 85 ? 0.584 2.268 -7.218 1.00 95.56 85 ASP A C 1
ATOM 661 O O . ASP A 1 85 ? 1.592 2.973 -7.145 1.00 95.56 85 ASP A O 1
ATOM 665 N N . THR A 1 86 ? 0.461 1.257 -8.079 1.00 95.75 86 THR A N 1
ATOM 666 C CA . THR A 1 86 ? 1.531 0.657 -8.887 1.00 95.75 86 THR A CA 1
ATOM 667 C C . THR A 1 86 ? 2.313 1.676 -9.713 1.00 95.75 86 THR A C 1
ATOM 669 O O . THR A 1 86 ? 3.530 1.755 -9.582 1.00 95.75 86 THR A O 1
ATOM 672 N N . MET A 1 87 ? 1.656 2.520 -10.519 1.00 94.06 87 MET A N 1
ATOM 673 C CA . MET A 1 87 ? 2.397 3.484 -11.352 1.00 94.06 87 MET A CA 1
ATOM 674 C C . MET A 1 87 ? 2.927 4.692 -10.576 1.00 94.06 87 MET A C 1
ATOM 676 O O . MET A 1 87 ? 3.770 5.420 -11.097 1.00 94.06 87 MET A O 1
ATOM 680 N N . ASN A 1 88 ? 2.483 4.892 -9.335 1.00 92.88 88 ASN A N 1
ATOM 681 C CA . ASN A 1 88 ? 3.130 5.815 -8.405 1.00 92.88 88 ASN A CA 1
ATOM 682 C C . ASN A 1 88 ? 4.244 5.137 -7.591 1.00 92.88 88 ASN A C 1
ATOM 684 O O . ASN A 1 88 ? 4.890 5.806 -6.787 1.00 92.88 88 ASN A O 1
ATOM 688 N N . MET A 1 89 ? 4.476 3.832 -7.790 1.00 93.50 89 MET A N 1
ATOM 689 C CA . MET A 1 89 ? 5.409 3.015 -7.014 1.00 93.50 89 MET A CA 1
ATOM 690 C C . MET A 1 89 ? 5.209 3.239 -5.513 1.00 93.50 89 MET A C 1
ATOM 692 O O . MET A 1 89 ? 6.159 3.553 -4.804 1.00 93.50 89 MET A O 1
ATOM 696 N N . ALA A 1 90 ? 3.968 3.166 -5.024 1.00 92.31 90 ALA A N 1
ATOM 697 C CA . ALA A 1 90 ? 3.648 3.532 -3.647 1.00 92.31 90 ALA A CA 1
ATOM 698 C C . ALA A 1 90 ? 2.651 2.576 -2.988 1.00 92.31 90 ALA A C 1
ATOM 700 O O . ALA A 1 90 ? 1.807 1.966 -3.646 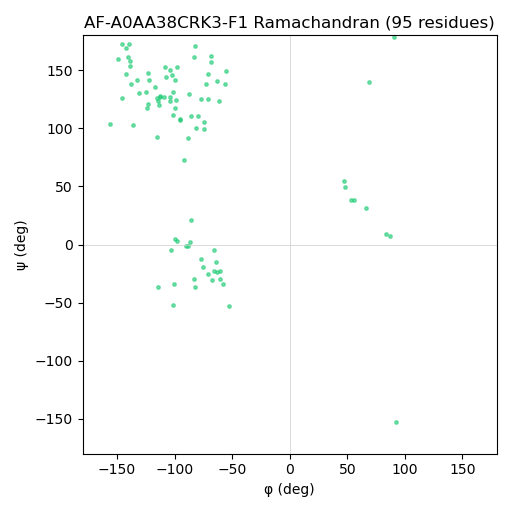1.00 92.31 90 ALA A O 1
ATOM 701 N N . ILE A 1 91 ? 2.725 2.495 -1.659 1.00 93.19 91 ILE A N 1
ATOM 702 C CA . ILE A 1 91 ? 1.663 1.921 -0.831 1.00 93.19 91 ILE A CA 1
ATOM 703 C C . ILE A 1 91 ? 0.913 3.062 -0.168 1.00 93.19 91 ILE A C 1
ATOM 705 O O . ILE A 1 91 ? 1.505 3.887 0.533 1.00 93.19 91 ILE A O 1
ATOM 709 N N . ARG A 1 92 ? -0.394 3.102 -0.396 1.00 93.44 92 ARG A N 1
ATOM 710 C CA . ARG A 1 92 ? -1.290 4.146 0.098 1.00 93.44 92 ARG A CA 1
ATOM 711 C C . ARG A 1 92 ? -2.155 3.574 1.206 1.00 93.44 92 ARG A C 1
ATOM 713 O O . ARG A 1 92 ? -2.558 2.422 1.104 1.00 93.44 92 ARG A O 1
ATOM 720 N N . LYS A 1 93 ? -2.468 4.360 2.228 1.00 92.44 93 LYS A N 1
ATOM 721 C CA . LYS A 1 93 ? -3.437 4.006 3.268 1.00 92.44 93 LYS A CA 1
ATOM 722 C C . LYS A 1 93 ? -4.598 4.981 3.233 1.00 92.44 93 LYS A C 1
ATOM 724 O O . LYS A 1 93 ? -4.383 6.184 3.130 1.00 92.44 93 LYS A O 1
ATOM 729 N N . ILE A 1 94 ? -5.804 4.442 3.326 1.00 91.75 94 ILE A N 1
ATOM 730 C CA . ILE A 1 94 ? -7.048 5.175 3.496 1.00 91.75 94 ILE A CA 1
ATOM 731 C C . ILE A 1 94 ? -7.585 4.828 4.879 1.00 91.75 94 ILE A C 1
ATOM 733 O O . ILE A 1 94 ? -7.834 3.657 5.158 1.00 91.75 94 ILE A O 1
ATOM 737 N N . GLY A 1 95 ? -7.748 5.826 5.733 1.00 89.94 95 GLY A N 1
ATOM 738 C CA . GLY A 1 95 ? -8.270 5.662 7.087 1.00 89.94 95 GLY A CA 1
ATOM 739 C C . GLY A 1 95 ? -9.101 6.869 7.494 1.00 89.94 95 GLY A C 1
ATOM 740 O O . GLY A 1 95 ? -9.148 7.856 6.754 1.00 89.94 95 GLY A O 1
ATOM 741 N N . ASP A 1 96 ? -9.755 6.780 8.650 1.00 86.00 96 ASP A N 1
ATOM 742 C CA . ASP A 1 96 ? -10.433 7.930 9.259 1.00 86.00 96 ASP A CA 1
ATOM 743 C C . ASP A 1 96 ? -9.457 9.116 9.444 1.00 86.00 96 ASP A C 1
ATOM 745 O O . ASP A 1 96 ? -8.251 8.904 9.611 1.00 86.00 96 ASP A O 1
ATOM 749 N N . GLU A 1 97 ? -9.980 10.353 9.363 1.00 76.38 97 GLU A N 1
ATOM 750 C CA . GLU A 1 97 ? -9.234 11.581 9.736 1.00 76.38 97 GLU A CA 1
ATOM 751 C C . GLU A 1 97 ? -8.767 11.559 11.208 1.00 76.38 97 GLU A C 1
ATOM 753 O O . GLU A 1 97 ? -9.515 11.049 12.078 1.00 76.38 97 GLU A O 1
#

Mean predicted aligned error: 5.17 Å

InterPro domains:
  IPR001258 NHL repeat [PF01436] (67-93)
  IPR011042 Six-bladed beta-propeller, TolB-like [G3DSA:2.120.10.30] (24-95)

Sequence (97 aa):
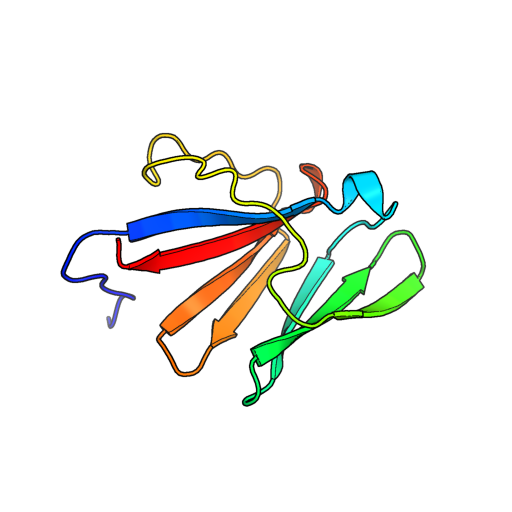RKFLQFESGYVVETVLEGSKLGIDPYTIEVSPDGELLILDSQNNNILRLTPPLSCCHVDGRPKDARFNHPKGFTIDDSGNVYVADTMNMAIRKIGDE

pLDDT: mean 86.28, std 11.23, range [48.31, 97.12]

Solvent-accessible surface area (backbone atoms only — not comparable to full-atom values): 5399 Å² total; per-residue (Å²): 134,90,70,94,78,56,92,80,39,51,33,31,32,41,50,34,65,22,68,84,72,73,39,31,31,40,34,44,45,60,46,99,88,57,35,36,39,33,37,21,68,75,74,75,46,74,49,80,45,66,72,79,70,61,75,76,49,64,50,39,46,66,90,62,38,81,83,35,73,61,66,24,60,35,65,46,99,86,65,34,36,39,32,13,21,25,76,65,15,24,35,34,36,37,36,66,102

Radius of gyration: 12.8 Å; Cα contacts (8 Å, |Δi|>4): 234; chains: 1; bounding box: 38×27×26 Å

Secondary structure (DSSP, 8-state):
-PPP--TT-EEEEEEEEHHHHT--EEEEEE-TTS-EEEEETTTTEEEEE-S--S--EEEESTTT----S--EEEE-TT-PEEEEEGGGTEEEEEEE-

Foldseek 3Di:
DDDLDQPQAKWKWFQDQQVVVVFQFQEWDADQQGWIWTCGPVVRDIDIGHPNPDDTPGCDHPVSDDAAPWHYWDAYPQGKIWIRSRVSSTIMIMHHD

Nearest PDB structures (foldseek):
  6qsd-assembly1_A  TM=4.383E-01  e=8.844E-05  synthetic construct
  6f0t-assembly3_C  TM=4.366E-01  e=9.933E-05  synthetic construct
  6f0s-assembly1_A  TM=4.360E-01  e=1.581E-04  synthetic construct
  7zq2-assembly1_A  TM=4.199E-01  e=5.676E-04  synthetic construct
  7djl-assembly2_A  TM=4.176E-01  e=7.754E-03  Arabidopsis thaliana

Organism: Taxus chinensis (NCBI:txid29808)